Protein AF-A0A7X2C2F8-F1 (afdb_monomer_lite)

Sequence (100 aa):
MNGELPEGWTSFALTHIGGVSGGKTPSKTNAAFWSSPDVPWISPKDMKRNMLDNSEDRISRIALDEASMVLYPAGSVLMVTRSGILQHTFPVALASPDFS

InterPro domains:
  IPR000055 Type I restriction modification DNA specificity domain [PF01420] (6-83)
  IPR044946 Type I restriction modification DNA specificity domain superfamily [G3DSA:3.90.220.20] (12-99)

Secondary structure (DSSP, 8-state):
--PPPPTT-----GGGTS---------TT-GGGTSS--EEE--TTT-SSSEES--SEEE-HHHHHHS---PBPTTPEEE--SSGGGGT---EEEESS-B-

Structure (mmCIF, N/CA/C/O backbone):
data_AF-A0A7X2C2F8-F1
#
_entry.id   AF-A0A7X2C2F8-F1
#
loop_
_atom_site.group_PDB
_atom_site.id
_atom_site.type_symbol
_atom_site.label_atom_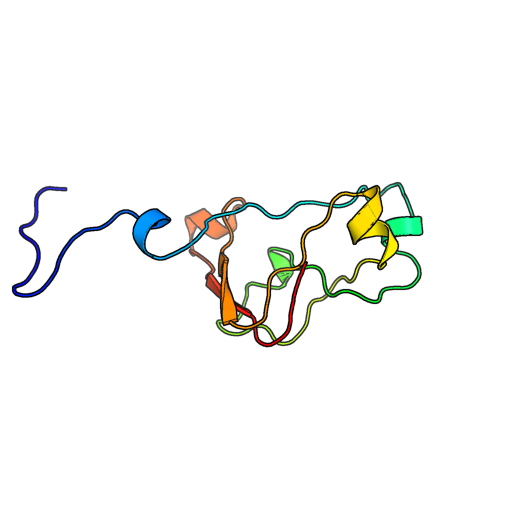id
_atom_site.label_alt_id
_atom_site.label_comp_id
_atom_site.label_asym_id
_atom_site.label_entity_id
_atom_site.label_seq_id
_atom_site.pdbx_PDB_ins_code
_atom_site.Cartn_x
_atom_site.Cartn_y
_atom_site.Cartn_z
_atom_site.occupancy
_atom_site.B_iso_or_equiv
_atom_site.auth_seq_id
_atom_site.auth_comp_id
_atom_site.auth_asym_id
_atom_site.auth_atom_id
_atom_site.pdbx_PDB_model_num
ATOM 1 N N . MET A 1 1 ? -2.947 -2.780 28.902 1.00 45.81 1 MET A N 1
ATOM 2 C CA . MET A 1 1 ? -4.287 -2.207 28.670 1.00 45.81 1 MET A CA 1
ATOM 3 C C . MET A 1 1 ? -5.281 -3.225 29.195 1.00 45.81 1 MET A C 1
ATOM 5 O O . MET A 1 1 ? -5.469 -4.229 28.530 1.00 45.81 1 MET A O 1
ATOM 9 N N . ASN A 1 2 ? -5.831 -3.022 30.392 1.00 51.34 2 ASN A N 1
ATOM 10 C CA . ASN A 1 2 ? -6.792 -3.953 31.000 1.00 51.34 2 ASN A CA 1
ATOM 11 C C . ASN A 1 2 ? -8.086 -3.190 31.308 1.00 51.34 2 ASN A C 1
ATOM 13 O O . ASN A 1 2 ? -8.421 -2.976 32.468 1.00 51.34 2 ASN A O 1
ATOM 17 N N . GLY A 1 3 ? -8.747 -2.690 30.264 1.00 72.38 3 GLY A N 1
ATOM 18 C CA . GLY A 1 3 ? -10.132 -2.238 30.367 1.00 72.38 3 GLY A CA 1
ATOM 19 C C . GLY A 1 3 ? -11.039 -3.390 29.958 1.00 72.38 3 GLY A C 1
ATOM 20 O O . GLY A 1 3 ? -10.753 -4.046 28.955 1.00 72.38 3 GLY A O 1
ATOM 21 N N . GLU A 1 4 ? -12.090 -3.656 30.730 1.00 85.19 4 GLU A N 1
ATOM 22 C CA . GLU A 1 4 ? -13.162 -4.543 30.280 1.00 85.19 4 GLU A CA 1
ATOM 23 C C . GLU A 1 4 ? -13.769 -3.976 28.989 1.00 85.19 4 GLU A C 1
ATOM 25 O O . GLU A 1 4 ? -13.958 -2.763 28.852 1.00 85.19 4 GLU A O 1
ATOM 30 N N . LEU A 1 5 ? -14.004 -4.849 28.007 1.00 90.75 5 LEU A N 1
ATOM 31 C CA . LEU A 1 5 ? -14.649 -4.455 26.757 1.00 90.75 5 LEU A CA 1
ATOM 32 C C . LEU A 1 5 ? -16.131 -4.136 27.023 1.00 90.75 5 LEU A C 1
ATOM 34 O O . LEU A 1 5 ? -16.723 -4.746 27.916 1.00 90.75 5 LEU A O 1
ATOM 38 N N . PRO A 1 6 ? -16.751 -3.222 26.254 1.00 94.25 6 PRO A N 1
ATOM 39 C CA . PRO A 1 6 ? -18.184 -2.966 26.364 1.00 94.25 6 PRO A CA 1
ATOM 40 C C . PRO A 1 6 ? -19.023 -4.233 26.150 1.00 94.25 6 PRO A C 1
ATOM 42 O O . PRO A 1 6 ? -18.611 -5.161 25.451 1.00 94.25 6 PRO A O 1
ATOM 45 N N . GLU A 1 7 ? -20.235 -4.251 26.703 1.00 93.88 7 GLU A N 1
ATOM 46 C CA . GLU A 1 7 ? -21.179 -5.352 26.493 1.00 93.88 7 GLU A CA 1
ATOM 47 C C . GLU A 1 7 ? -21.430 -5.587 24.990 1.00 93.88 7 GLU A C 1
ATOM 49 O O . GLU A 1 7 ? -21.620 -4.648 24.214 1.0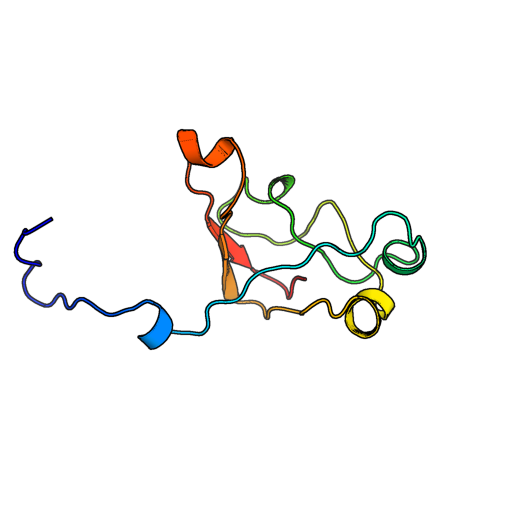0 93.88 7 GLU A O 1
ATOM 54 N N . GLY A 1 8 ? -21.380 -6.853 24.566 1.00 94.00 8 GLY A N 1
ATOM 55 C CA . GLY A 1 8 ? -21.532 -7.260 23.164 1.00 94.00 8 GLY A CA 1
ATOM 56 C C . GLY A 1 8 ? -20.262 -7.165 22.309 1.00 94.00 8 GLY A C 1
ATOM 57 O O . GLY A 1 8 ? -20.280 -7.606 21.160 1.00 94.00 8 GLY A O 1
ATOM 58 N N . TRP A 1 9 ? -19.152 -6.639 22.839 1.00 93.69 9 TRP A N 1
ATOM 59 C CA . TRP A 1 9 ? -17.878 -6.595 22.121 1.00 93.69 9 TRP A CA 1
ATOM 60 C C . TRP A 1 9 ? -17.044 -7.845 22.383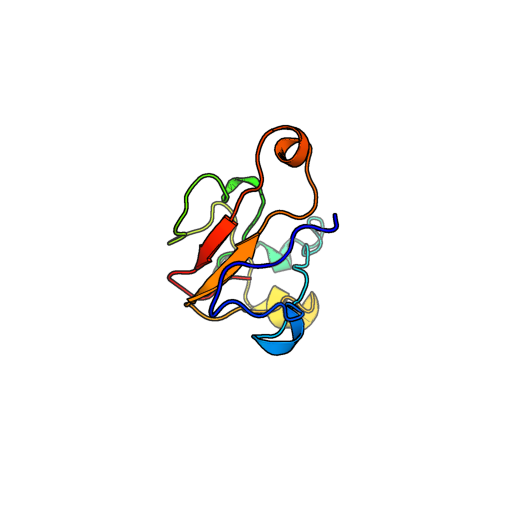 1.00 93.69 9 TRP A C 1
ATOM 62 O O . TRP A 1 9 ? -17.016 -8.395 23.481 1.00 93.69 9 TRP A O 1
ATOM 72 N N . THR A 1 10 ? -16.305 -8.266 21.362 1.00 92.38 10 THR A N 1
ATOM 73 C CA . THR A 1 10 ? -15.311 -9.329 21.479 1.00 92.38 10 THR A CA 1
ATOM 74 C C . THR A 1 10 ? -14.013 -8.887 20.824 1.00 92.38 10 THR A C 1
ATOM 76 O O . THR A 1 10 ? -14.024 -8.183 19.811 1.00 92.38 10 THR A O 1
ATOM 79 N N . SER A 1 11 ? -12.885 -9.264 21.419 1.00 91.81 11 SER A N 1
ATOM 80 C CA . SER A 1 11 ? -11.579 -9.055 20.811 1.00 91.81 11 SER A CA 1
ATOM 81 C C . SER A 1 11 ? -11.233 -10.240 19.921 1.00 91.81 11 SER A C 1
ATOM 83 O O . SER A 1 11 ? -11.394 -11.404 20.283 1.00 91.81 11 SER A O 1
ATOM 85 N N . PHE A 1 12 ? -10.715 -9.940 18.739 1.00 91.62 12 PHE A N 1
ATOM 86 C CA . PHE A 1 12 ? -10.178 -10.939 17.831 1.00 91.62 12 PHE A CA 1
ATOM 87 C C . PHE A 1 12 ? -8.922 -10.391 17.160 1.00 91.62 12 PHE A C 1
ATOM 89 O O . PHE A 1 12 ? -8.730 -9.180 17.040 1.00 91.62 12 PHE A O 1
ATOM 96 N N . ALA A 1 13 ? -8.045 -11.296 16.732 1.00 91.25 13 ALA A N 1
ATOM 97 C CA . ALA A 1 13 ? -6.898 -10.921 15.923 1.00 91.25 13 ALA A CA 1
ATOM 98 C C . ALA A 1 13 ? -7.372 -10.501 14.526 1.00 91.25 13 ALA A C 1
ATOM 100 O O . ALA A 1 13 ? -8.290 -11.110 13.981 1.00 91.25 13 ALA A O 1
ATOM 101 N N . LEU A 1 14 ? -6.711 -9.519 13.905 1.00 88.75 14 LEU A N 1
ATOM 102 C CA . LEU A 1 14 ? -7.003 -9.122 12.517 1.00 88.75 14 LEU A CA 1
ATOM 103 C C . LEU A 1 14 ? -6.981 -10.317 11.550 1.00 88.75 14 LEU A C 1
ATOM 105 O O . LEU A 1 14 ? -7.777 -10.386 10.622 1.00 88.75 14 LEU A O 1
ATOM 109 N N . THR A 1 15 ? -6.130 -11.305 11.825 1.00 90.69 15 THR A N 1
ATOM 110 C CA . THR A 1 15 ? -6.032 -12.555 11.062 1.00 90.69 15 THR A CA 1
ATOM 111 C C . THR A 1 15 ? -7.301 -13.411 11.092 1.00 90.69 15 THR A C 1
ATOM 113 O O . THR A 1 15 ? -7.421 -14.326 10.287 1.00 90.69 15 THR A O 1
ATOM 116 N N . HIS A 1 16 ? -8.249 -13.149 12.000 1.00 92.38 16 HIS A N 1
ATOM 117 C CA . HIS A 1 16 ? -9.541 -13.842 12.047 1.00 92.38 16 HIS A CA 1
ATOM 118 C C . HIS A 1 16 ? -10.582 -13.241 11.093 1.00 92.38 16 HIS A C 1
ATOM 120 O O . HIS A 1 16 ? -11.548 -13.922 10.764 1.00 92.38 16 HIS A O 1
ATOM 126 N N . ILE A 1 17 ? -10.407 -11.988 10.657 1.00 88.94 17 ILE A N 1
ATOM 127 C CA . ILE A 1 17 ? -11.357 -11.296 9.766 1.00 88.94 17 ILE A CA 1
ATOM 128 C C . ILE A 1 17 ? -10.846 -11.142 8.334 1.00 88.94 17 ILE A C 1
ATOM 130 O O . ILE A 1 17 ? -11.613 -10.768 7.450 1.00 88.94 17 ILE A O 1
ATOM 134 N N . GLY A 1 18 ? -9.570 -11.431 8.083 1.00 87.38 18 GLY A N 1
ATOM 135 C CA . GLY A 1 18 ? -9.003 -11.351 6.746 1.00 87.38 18 GLY A CA 1
ATOM 136 C C . GLY A 1 18 ? -7.508 -11.637 6.696 1.00 87.38 18 GLY A C 1
ATOM 137 O O . GLY A 1 18 ? -6.841 -11.831 7.714 1.00 87.38 18 GLY A O 1
ATOM 138 N N . GLY A 1 19 ? -6.985 -11.659 5.472 1.00 89.75 19 GLY A N 1
ATOM 139 C CA . GLY A 1 19 ? -5.551 -11.716 5.223 1.00 89.75 19 GLY A CA 1
ATOM 140 C C . GLY A 1 19 ? -4.900 -10.353 5.447 1.00 89.75 19 GLY A C 1
ATOM 141 O O . GLY A 1 19 ? -5.458 -9.322 5.083 1.00 89.75 19 GLY A O 1
ATOM 142 N N . VAL A 1 20 ? -3.697 -10.357 6.018 1.00 90.94 20 VAL A N 1
ATOM 143 C CA . VAL A 1 20 ? -2.834 -9.175 6.090 1.00 90.94 20 VAL A CA 1
ATOM 144 C C . VAL A 1 20 ? -1.584 -9.467 5.277 1.00 90.94 20 VAL A C 1
ATOM 146 O O . VAL A 1 20 ? -0.894 -10.457 5.523 1.00 90.94 20 VAL A O 1
ATOM 149 N N . SER A 1 21 ? -1.280 -8.601 4.320 1.00 92.69 21 SER A N 1
ATOM 150 C CA . SER A 1 21 ? -0.103 -8.719 3.464 1.00 92.69 21 SER A CA 1
ATOM 151 C C . SER A 1 21 ? 0.567 -7.363 3.274 1.00 92.69 21 SER A C 1
ATOM 153 O O . SER A 1 21 ? -0.038 -6.304 3.435 1.00 92.69 21 SER A O 1
ATOM 155 N N . GLY A 1 22 ? 1.864 -7.400 2.975 1.00 92.19 22 GLY A N 1
ATOM 156 C CA . GLY A 1 22 ? 2.635 -6.207 2.647 1.00 92.19 22 GLY A CA 1
ATOM 157 C C . GLY A 1 22 ? 2.598 -5.897 1.153 1.00 92.19 22 GLY A C 1
ATOM 158 O O . GLY A 1 22 ? 2.512 -6.800 0.320 1.00 92.19 22 GLY A O 1
ATOM 159 N N . GLY A 1 23 ? 2.732 -4.616 0.820 1.00 91.62 23 GLY A N 1
ATOM 160 C CA . GLY A 1 23 ? 3.089 -4.188 -0.529 1.00 91.62 23 GLY A CA 1
ATOM 161 C C . GLY A 1 23 ? 4.569 -4.438 -0.833 1.00 91.62 23 GLY A C 1
ATOM 162 O O . GLY A 1 23 ? 5.380 -4.709 0.061 1.00 91.62 23 GLY A O 1
ATOM 163 N N . LYS A 1 24 ? 4.927 -4.314 -2.109 1.00 93.88 24 LYS A N 1
ATOM 164 C CA . LYS A 1 24 ? 6.312 -4.355 -2.592 1.00 93.88 24 LYS A CA 1
ATOM 165 C C . LYS A 1 24 ? 6.625 -3.075 -3.356 1.00 93.88 24 LYS A C 1
ATOM 167 O O . LYS A 1 24 ? 5.727 -2.347 -3.766 1.00 93.88 24 LYS A O 1
ATOM 172 N N . THR A 1 25 ? 7.911 -2.814 -3.544 1.00 94.94 25 THR A N 1
ATOM 173 C CA . THR A 1 25 ? 8.385 -1.726 -4.399 1.00 94.94 25 THR A CA 1
ATOM 174 C C . THR A 1 25 ? 9.120 -2.361 -5.573 1.00 94.94 25 THR A C 1
ATOM 176 O O . THR A 1 25 ? 10.156 -2.991 -5.333 1.00 94.94 25 THR A O 1
ATOM 179 N N . PRO A 1 26 ? 8.634 -2.221 -6.820 1.00 94.94 26 PRO A N 1
ATOM 180 C CA . PRO A 1 26 ? 9.385 -2.676 -7.980 1.00 94.94 26 PRO A CA 1
ATOM 181 C C . PRO A 1 26 ? 10.726 -1.944 -8.043 1.00 94.94 26 PRO A C 1
ATOM 183 O O . PRO A 1 26 ? 10.843 -0.788 -7.622 1.00 94.94 26 PRO A O 1
ATOM 186 N N . SER A 1 27 ? 11.753 -2.594 -8.591 1.00 96.75 27 SER A N 1
ATOM 187 C CA . SER A 1 27 ? 13.046 -1.932 -8.768 1.00 96.75 27 SER A CA 1
ATOM 188 C C . SER A 1 27 ? 12.889 -0.679 -9.632 1.00 96.75 27 SER A C 1
ATOM 190 O O . SER A 1 27 ? 12.452 -0.759 -10.778 1.00 96.75 27 SER A O 1
ATOM 192 N N . LYS A 1 28 ? 13.272 0.487 -9.100 1.00 94.69 28 LYS A N 1
ATOM 193 C CA . LYS A 1 28 ? 13.234 1.760 -9.840 1.00 94.69 28 LYS A CA 1
ATOM 194 C C . LYS A 1 28 ? 14.279 1.843 -10.950 1.00 94.69 28 LYS A C 1
ATOM 196 O O . LYS A 1 28 ? 14.142 2.658 -11.852 1.00 94.69 28 LYS A O 1
ATOM 201 N N . THR A 1 29 ? 15.323 1.019 -10.885 1.00 96.94 29 THR A N 1
ATOM 202 C CA . THR A 1 29 ? 16.369 0.974 -11.914 1.00 96.94 29 THR A CA 1
ATOM 203 C C . THR A 1 29 ? 15.978 0.104 -13.103 1.00 96.94 29 THR A C 1
ATOM 205 O O . THR A 1 29 ? 16.539 0.279 -14.182 1.00 96.94 29 THR A O 1
ATOM 208 N N . ASN A 1 30 ? 15.008 -0.805 -12.942 1.00 97.12 30 ASN A N 1
ATOM 209 C CA . ASN A 1 30 ? 14.457 -1.552 -14.064 1.00 97.12 30 ASN A CA 1
ATOM 210 C C . ASN A 1 30 ? 13.309 -0.757 -14.695 1.00 97.12 30 ASN A C 1
ATOM 212 O O . ASN A 1 30 ? 12.162 -0.834 -14.254 1.00 97.12 30 ASN A O 1
ATOM 216 N N . ALA A 1 31 ? 13.627 -0.005 -15.748 1.00 97.00 31 ALA A N 1
ATOM 217 C CA . ALA A 1 31 ? 12.658 0.821 -16.457 1.00 97.00 31 ALA A CA 1
ATOM 218 C C . ALA A 1 31 ? 11.458 0.019 -16.993 1.00 97.00 31 ALA A C 1
ATOM 220 O O . ALA A 1 31 ? 10.367 0.577 -17.053 1.00 97.00 31 ALA A O 1
ATOM 221 N N . ALA A 1 32 ? 11.613 -1.276 -17.304 1.00 97.38 32 ALA A N 1
ATOM 222 C CA . ALA A 1 32 ? 10.528 -2.120 -17.812 1.00 97.38 32 ALA A CA 1
ATOM 223 C C . ALA A 1 32 ? 9.329 -2.211 -16.847 1.00 97.38 32 ALA A C 1
ATOM 225 O O . ALA A 1 32 ? 8.188 -2.354 -17.285 1.00 97.38 32 ALA A O 1
ATOM 226 N N . PHE A 1 33 ? 9.567 -2.081 -15.536 1.00 97.62 33 PHE A N 1
ATOM 227 C CA . PHE A 1 33 ? 8.513 -2.118 -14.514 1.00 97.62 33 PHE A CA 1
ATOM 228 C C . PHE A 1 33 ? 7.679 -0.836 -14.447 1.00 97.62 33 PHE A C 1
ATOM 230 O O . PHE A 1 33 ? 6.589 -0.852 -13.886 1.00 97.62 33 PHE A O 1
ATOM 237 N N . TRP A 1 34 ? 8.171 0.257 -15.028 1.00 96.94 34 TRP A N 1
ATOM 238 C CA . TRP A 1 34 ? 7.546 1.584 -14.973 1.00 96.94 34 TRP A CA 1
ATOM 239 C C . TRP A 1 34 ? 7.163 2.103 -16.366 1.00 96.94 34 TRP A C 1
ATOM 241 O O . TRP A 1 34 ? 6.277 2.941 -16.506 1.00 96.94 34 TRP A O 1
ATOM 251 N N . SER A 1 35 ? 7.812 1.597 -17.418 1.00 90.12 35 SER A N 1
ATOM 252 C CA . SER A 1 35 ? 7.461 1.857 -18.813 1.00 90.12 35 SER A CA 1
ATOM 253 C C . SER A 1 35 ? 6.143 1.172 -19.172 1.00 90.12 35 SER A C 1
ATOM 255 O O . SER A 1 35 ? 5.921 0.041 -18.757 1.00 90.12 35 SER A O 1
ATOM 257 N N . SER A 1 36 ? 5.300 1.801 -19.992 1.00 91.19 36 SER A N 1
ATOM 258 C CA . SER A 1 36 ? 3.932 1.321 -20.280 1.00 91.19 36 SER A CA 1
ATOM 259 C C . SER A 1 36 ? 3.058 1.198 -19.012 1.00 91.19 36 SER A C 1
ATOM 261 O O . SER A 1 36 ? 2.613 0.100 -18.672 1.00 91.19 36 SER A O 1
ATOM 263 N N . PRO A 1 37 ? 2.837 2.313 -18.288 1.00 90.88 37 PRO A N 1
ATOM 264 C CA . PRO A 1 37 ? 2.116 2.336 -17.013 1.00 90.88 37 PRO A CA 1
ATOM 265 C C . PRO A 1 37 ? 0.644 1.909 -17.153 1.00 90.88 37 PRO A C 1
ATOM 267 O O . PRO A 1 37 ? -0.172 2.656 -17.696 1.00 90.88 37 PRO A O 1
ATOM 270 N N . ASP A 1 38 ? 0.281 0.747 -16.605 1.00 95.94 38 ASP A N 1
ATOM 271 C CA . ASP A 1 38 ? -1.066 0.164 -16.743 1.00 95.94 38 ASP A CA 1
ATOM 272 C C . ASP A 1 38 ? -1.745 -0.127 -15.395 1.00 95.94 38 ASP A C 1
ATOM 274 O O . ASP A 1 38 ? -2.926 0.168 -15.208 1.00 95.94 38 ASP A O 1
ATOM 278 N N . VAL A 1 39 ? -0.995 -0.648 -14.425 1.00 97.38 39 VAL A N 1
ATOM 279 C CA . VAL A 1 39 ? -1.523 -1.030 -13.112 1.00 97.38 39 VAL A CA 1
ATOM 280 C C . VAL A 1 39 ? -1.249 0.096 -12.116 1.00 97.38 39 VAL A C 1
ATOM 282 O O . VAL A 1 39 ? -0.092 0.494 -11.966 1.00 97.38 39 VAL A O 1
ATOM 285 N N . PRO A 1 40 ? -2.264 0.636 -11.426 1.00 97.50 40 PRO A N 1
ATOM 286 C CA . PRO A 1 40 ? -2.031 1.653 -10.414 1.00 97.50 40 PRO A CA 1
ATOM 287 C C . PRO A 1 40 ? -1.286 1.056 -9.214 1.00 97.50 40 PRO A C 1
ATOM 289 O O . PRO A 1 40 ? -1.664 -0.001 -8.710 1.00 97.50 40 PRO A O 1
ATOM 292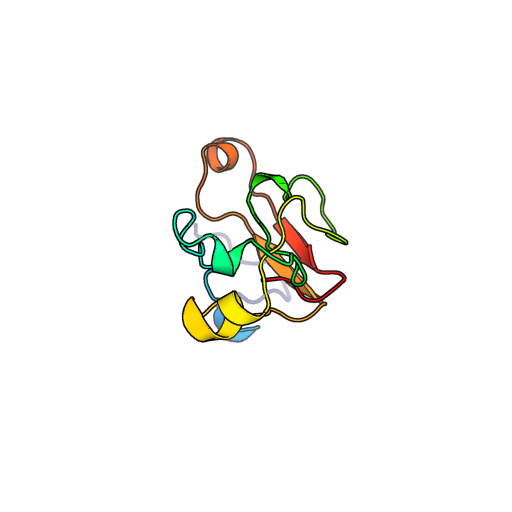 N N . TRP A 1 41 ? -0.207 1.715 -8.786 1.00 97.88 41 TRP A N 1
ATOM 293 C CA . TRP A 1 41 ? 0.663 1.257 -7.703 1.00 97.88 41 TRP A CA 1
ATOM 294 C C . TRP A 1 41 ? 0.630 2.257 -6.551 1.00 97.88 41 TRP A C 1
ATOM 296 O O . TRP A 1 41 ? 0.991 3.424 -6.723 1.00 97.88 41 TRP A O 1
ATOM 306 N N . ILE A 1 42 ? 0.174 1.811 -5.383 1.00 97.25 42 ILE A N 1
ATOM 307 C CA . ILE A 1 42 ? -0.078 2.693 -4.245 1.00 97.25 42 ILE A CA 1
ATOM 308 C C . ILE A 1 42 ? 1.187 2.922 -3.429 1.00 97.25 42 ILE A C 1
ATOM 310 O O . ILE A 1 42 ? 1.902 2.004 -3.021 1.00 97.25 42 ILE A O 1
ATOM 314 N N . SER A 1 43 ? 1.415 4.191 -3.106 1.00 95.38 43 SER A N 1
ATOM 315 C CA . SER A 1 43 ? 2.482 4.644 -2.228 1.00 95.38 43 SER A CA 1
ATOM 316 C C . SER A 1 43 ? 1.923 5.463 -1.055 1.00 95.38 43 SER A C 1
ATOM 318 O O . SER A 1 43 ? 0.785 5.934 -1.090 1.00 95.38 43 SER A O 1
ATOM 320 N N . PRO A 1 44 ? 2.725 5.746 -0.011 1.00 94.25 44 PRO A N 1
ATOM 321 C CA . PRO A 1 44 ? 2.300 6.650 1.059 1.00 94.25 44 PRO A CA 1
ATOM 322 C C . PRO A 1 44 ? 1.909 8.063 0.591 1.00 94.25 44 PRO A C 1
ATOM 324 O O . PRO A 1 44 ? 1.251 8.778 1.344 1.00 94.25 44 PRO A O 1
ATOM 327 N N . LYS A 1 45 ? 2.305 8.492 -0.619 1.00 94.06 45 LYS A N 1
ATOM 328 C CA . LYS A 1 45 ? 1.927 9.805 -1.168 1.00 94.06 45 LYS A CA 1
ATOM 329 C C . LYS A 1 45 ? 0.428 9.892 -1.471 1.00 94.06 45 LYS A C 1
ATOM 331 O O . LYS A 1 45 ? -0.150 10.971 -1.320 1.00 94.06 45 LYS A O 1
ATOM 336 N N . ASP A 1 46 ? -0.168 8.762 -1.853 1.00 96.06 46 ASP A N 1
ATOM 337 C CA . ASP A 1 46 ? -1.570 8.628 -2.260 1.00 96.06 46 ASP A CA 1
ATOM 338 C C . ASP A 1 46 ? -2.516 8.601 -1.047 1.00 96.06 46 ASP A C 1
ATOM 340 O O . ASP A 1 46 ? -3.673 9.007 -1.127 1.00 96.06 46 ASP A O 1
ATOM 344 N N . MET A 1 47 ? -1.999 8.211 0.123 1.00 95.50 47 MET A N 1
ATOM 345 C CA . MET A 1 47 ? -2.743 7.920 1.358 1.00 95.50 47 MET A CA 1
ATOM 346 C C . MET A 1 47 ? -3.204 9.172 2.131 1.00 95.50 47 MET A C 1
ATOM 348 O O . MET A 1 47 ? -3.134 9.229 3.357 1.00 95.50 47 MET A O 1
ATOM 352 N N . LYS A 1 48 ? -3.663 10.205 1.423 1.00 91.62 48 LYS A N 1
ATOM 353 C CA . LYS A 1 48 ? -4.166 11.470 2.000 1.00 91.62 48 LYS A CA 1
ATOM 354 C C . LYS A 1 48 ? -5.696 11.550 2.026 1.00 91.62 48 LYS A C 1
ATOM 356 O O . LYS A 1 48 ? -6.247 12.601 2.345 1.00 91.62 48 LYS A O 1
ATOM 361 N N . ARG A 1 49 ? -6.382 10.473 1.634 1.00 94.62 49 ARG A N 1
ATOM 362 C CA . ARG A 1 49 ? -7.844 10.377 1.521 1.00 94.62 49 ARG A CA 1
ATOM 363 C C . ARG A 1 49 ? -8.319 9.027 2.051 1.00 94.62 49 ARG A C 1
ATOM 365 O O . ARG A 1 49 ? -7.572 8.059 2.006 1.00 94.62 49 ARG A O 1
ATOM 372 N N . ASN A 1 50 ? -9.578 8.962 2.483 1.00 96.25 50 ASN A N 1
ATOM 373 C CA . ASN A 1 50 ? -10.179 7.738 3.031 1.00 96.25 50 ASN A CA 1
ATOM 374 C C . ASN A 1 50 ? -10.605 6.730 1.952 1.00 96.25 50 ASN A C 1
ATOM 376 O O . ASN A 1 50 ? -10.857 5.573 2.266 1.00 96.25 50 ASN A O 1
ATOM 380 N N . MET A 1 51 ? -10.718 7.162 0.696 1.00 97.81 51 MET A N 1
ATOM 381 C CA . MET A 1 51 ? -11.061 6.310 -0.438 1.00 97.81 51 MET A CA 1
ATOM 382 C C . MET A 1 51 ? -10.147 6.656 -1.608 1.00 97.81 51 MET A C 1
ATOM 384 O O . MET A 1 51 ? -9.938 7.837 -1.902 1.00 97.81 51 MET A O 1
ATOM 388 N N . LEU A 1 52 ? -9.581 5.624 -2.225 1.00 98.00 52 LEU A N 1
ATOM 389 C CA . LEU A 1 52 ? -8.640 5.734 -3.330 1.00 98.00 52 LEU A CA 1
ATOM 390 C C . LEU A 1 52 ? -9.302 5.242 -4.606 1.00 98.00 52 LEU A C 1
ATOM 392 O O . LEU A 1 52 ? -9.840 4.137 -4.657 1.00 98.00 52 LEU A O 1
ATOM 396 N N . ASP A 1 53 ? -9.264 6.083 -5.625 1.00 97.25 53 ASP A N 1
ATOM 397 C CA . ASP A 1 53 ? -9.798 5.845 -6.962 1.00 97.25 53 ASP A CA 1
ATOM 398 C C . ASP A 1 53 ? -8.697 5.836 -8.033 1.00 97.25 53 ASP A C 1
ATOM 400 O O . ASP A 1 53 ? -8.908 5.324 -9.130 1.00 97.25 53 ASP A O 1
ATOM 404 N N . ASN A 1 54 ? -7.510 6.352 -7.706 1.00 96.44 54 ASN A N 1
ATOM 405 C CA . ASN A 1 54 ? -6.329 6.340 -8.556 1.00 96.44 54 ASN A CA 1
ATOM 406 C C . ASN A 1 54 ? -5.035 6.401 -7.719 1.00 96.44 54 ASN A C 1
ATOM 408 O O . ASN A 1 54 ? -5.078 6.618 -6.506 1.00 96.44 54 ASN A O 1
ATOM 412 N N . SER A 1 55 ? -3.892 6.249 -8.386 1.00 97.19 55 SER A N 1
ATOM 413 C CA . SER A 1 55 ? -2.548 6.438 -7.837 1.00 97.19 55 SER A CA 1
ATOM 414 C C . SER A 1 55 ? -1.755 7.460 -8.659 1.00 97.19 55 SER A C 1
ATOM 416 O O . SER A 1 55 ? -2.015 7.653 -9.850 1.00 97.19 55 SER A O 1
ATOM 418 N N . GLU A 1 56 ? -0.786 8.124 -8.029 1.00 96.88 56 GLU A N 1
ATOM 419 C CA . GLU A 1 56 ? 0.164 9.017 -8.709 1.00 96.88 56 GLU A CA 1
ATOM 420 C C . GLU A 1 56 ? 1.061 8.233 -9.678 1.00 96.88 56 GLU A C 1
ATOM 422 O O . GLU A 1 56 ? 1.223 8.615 -10.836 1.00 96.88 56 GLU A O 1
ATOM 427 N N . ASP A 1 57 ? 1.605 7.112 -9.205 1.00 97.31 57 ASP A N 1
ATOM 428 C CA . ASP A 1 57 ? 2.517 6.254 -9.951 1.00 97.31 57 ASP A CA 1
ATOM 429 C C . ASP A 1 57 ? 1.791 4.980 -10.423 1.00 97.31 57 ASP A C 1
ATOM 431 O O . ASP A 1 57 ? 0.897 4.453 -9.756 1.00 97.31 57 ASP A O 1
ATOM 435 N N . ARG A 1 58 ? 2.176 4.455 -11.589 1.00 97.88 58 ARG A N 1
ATOM 436 C CA . ARG A 1 58 ? 1.632 3.211 -12.154 1.00 97.88 58 ARG A CA 1
ATOM 437 C C . ARG A 1 58 ? 2.777 2.331 -12.646 1.00 97.88 58 ARG A C 1
ATOM 439 O O . ARG A 1 58 ? 3.782 2.838 -13.145 1.00 97.88 58 ARG A O 1
ATOM 446 N N . ILE A 1 59 ? 2.606 1.023 -12.524 1.00 97.81 59 ILE A N 1
ATOM 447 C CA . ILE A 1 59 ? 3.569 0.008 -12.956 1.00 97.81 59 ILE A CA 1
ATOM 448 C C . ILE A 1 59 ? 3.066 -0.701 -14.214 1.00 97.81 59 ILE A C 1
ATOM 450 O O . ILE A 1 59 ? 1.880 -0.661 -14.557 1.00 97.81 59 ILE A O 1
ATOM 454 N N . SER A 1 60 ? 3.974 -1.345 -14.933 1.00 97.69 60 SER A N 1
ATOM 455 C CA . SER A 1 60 ? 3.629 -2.188 -16.075 1.00 97.69 60 SER A CA 1
ATOM 456 C C . SER A 1 60 ? 3.060 -3.530 -15.613 1.00 97.69 60 SER A C 1
ATOM 458 O O . SER A 1 60 ? 3.319 -3.977 -14.495 1.00 97.69 60 SER A O 1
ATOM 460 N N . ARG A 1 61 ? 2.331 -4.234 -16.488 1.00 96.44 61 ARG A N 1
ATOM 461 C CA . ARG A 1 61 ? 1.900 -5.614 -16.192 1.00 96.44 61 ARG A CA 1
ATOM 462 C C . ARG A 1 61 ? 3.073 -6.564 -15.969 1.00 96.44 61 ARG A C 1
ATOM 464 O O . ARG A 1 61 ? 2.969 -7.453 -15.140 1.00 96.44 61 ARG A O 1
ATOM 471 N N . ILE A 1 62 ? 4.201 -6.328 -16.642 1.00 96.88 62 ILE A N 1
ATOM 472 C CA . ILE A 1 62 ? 5.426 -7.124 -16.477 1.00 96.88 62 ILE A CA 1
ATOM 473 C C . ILE A 1 62 ? 5.912 -7.072 -15.022 1.00 96.88 62 ILE A C 1
ATOM 475 O O . ILE A 1 62 ? 6.432 -8.058 -14.512 1.00 96.88 62 ILE A O 1
ATOM 479 N N . ALA A 1 63 ? 5.696 -5.958 -14.313 1.00 97.12 63 ALA A N 1
ATOM 480 C CA . ALA A 1 63 ? 6.054 -5.859 -12.902 1.00 97.12 63 ALA A CA 1
ATOM 481 C C . ALA A 1 63 ? 5.253 -6.826 -12.006 1.00 97.12 63 ALA A C 1
ATOM 483 O O . ALA A 1 63 ? 5.790 -7.280 -10.995 1.00 97.12 63 ALA A O 1
ATOM 484 N N . LEU A 1 64 ? 4.009 -7.175 -12.361 1.00 95.75 64 LEU A N 1
ATOM 485 C CA . LEU A 1 64 ? 3.230 -8.189 -11.633 1.00 95.75 64 LEU A CA 1
ATOM 486 C C . LEU A 1 64 ? 3.958 -9.533 -11.627 1.00 95.75 64 LEU A C 1
ATOM 488 O O . LEU A 1 64 ? 4.163 -10.122 -10.566 1.00 95.75 64 LEU A O 1
ATOM 492 N N . ASP A 1 65 ? 4.446 -9.945 -12.792 1.00 94.50 65 ASP A N 1
ATOM 493 C CA . ASP A 1 65 ? 5.083 -11.245 -12.970 1.00 94.50 65 ASP A CA 1
ATOM 494 C C . ASP A 1 65 ? 6.551 -11.225 -12.505 1.00 94.50 65 ASP A C 1
ATOM 496 O O . ASP A 1 65 ? 6.961 -12.009 -11.645 1.00 94.50 65 ASP A O 1
ATOM 500 N N . GLU A 1 66 ? 7.353 -10.289 -13.017 1.00 96.62 66 GLU A N 1
ATOM 501 C CA . GLU A 1 66 ? 8.812 -10.283 -12.842 1.00 96.62 66 GLU A CA 1
ATOM 502 C C . GLU A 1 66 ? 9.284 -9.637 -11.532 1.00 96.62 66 GLU A C 1
ATOM 504 O O . GLU A 1 66 ? 10.315 -10.033 -10.986 1.00 96.62 66 GLU A O 1
ATOM 509 N N . ALA A 1 67 ? 8.548 -8.654 -10.999 1.00 95.00 67 ALA A N 1
ATOM 510 C CA . ALA A 1 67 ? 8.835 -8.063 -9.686 1.00 95.00 67 ALA A CA 1
ATOM 511 C C . ALA A 1 67 ? 7.981 -8.683 -8.567 1.00 95.00 67 ALA A C 1
ATOM 513 O O . ALA A 1 67 ? 8.053 -8.253 -7.409 1.00 95.00 67 ALA A O 1
ATOM 514 N N . SER A 1 68 ? 7.194 -9.716 -8.900 1.00 94.19 68 SER A N 1
ATOM 515 C CA . SER A 1 68 ? 6.280 -10.400 -7.983 1.00 94.19 68 SER A CA 1
ATOM 516 C C . SER A 1 68 ? 5.351 -9.424 -7.255 1.00 94.19 68 SER A C 1
ATOM 518 O O . SER A 1 68 ? 5.105 -9.580 -6.048 1.00 94.19 68 SER A O 1
ATOM 520 N N . MET A 1 69 ? 4.919 -8.379 -7.960 1.00 95.94 69 MET A N 1
ATOM 521 C CA . MET A 1 69 ? 3.952 -7.414 -7.454 1.00 95.94 69 MET A CA 1
ATOM 522 C C . MET A 1 69 ? 2.592 -8.102 -7.320 1.00 95.94 69 MET A C 1
ATOM 524 O O . MET A 1 69 ? 2.282 -9.042 -8.048 1.00 95.94 69 MET A O 1
ATOM 528 N N . VAL A 1 70 ? 1.799 -7.680 -6.343 1.00 95.50 70 VAL A N 1
ATOM 529 C CA . VAL A 1 70 ? 0.524 -8.328 -6.017 1.00 95.50 70 VAL A CA 1
ATOM 530 C C . VAL A 1 70 ? -0.587 -7.341 -6.292 1.00 95.50 70 VAL A C 1
ATOM 532 O O . VAL A 1 70 ? -0.500 -6.207 -5.83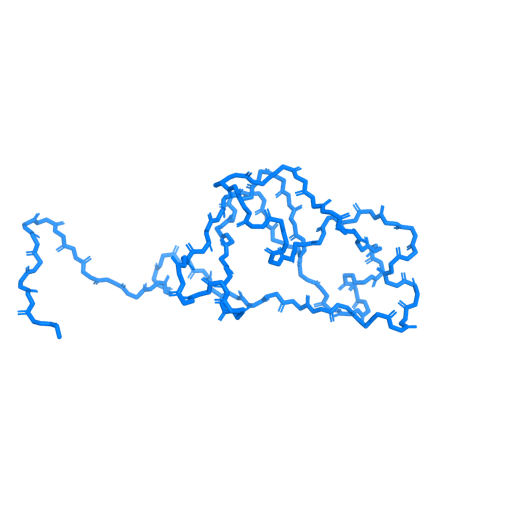9 1.00 95.50 70 VAL A O 1
ATOM 535 N N . LEU A 1 71 ? -1.624 -7.786 -6.997 1.00 96.31 71 LEU A N 1
ATOM 536 C CA . LEU A 1 71 ? -2.833 -7.004 -7.193 1.00 96.31 71 LEU A CA 1
ATOM 537 C C . LEU A 1 71 ? -3.825 -7.309 -6.068 1.00 96.31 71 LEU A C 1
ATOM 539 O O . LEU A 1 71 ? -4.228 -8.458 -5.873 1.00 96.31 71 LEU A O 1
ATOM 543 N N . TYR A 1 72 ? -4.206 -6.276 -5.330 1.00 96.75 72 TYR A N 1
ATOM 544 C CA . TYR A 1 72 ? -5.230 -6.335 -4.300 1.00 96.75 72 TYR A CA 1
ATOM 545 C C . TYR A 1 72 ? -6.568 -5.887 -4.879 1.00 96.75 72 TYR A C 1
ATOM 547 O O . TYR A 1 72 ? -6.612 -4.844 -5.535 1.00 96.75 72 TYR A O 1
ATOM 555 N N . PRO A 1 73 ? -7.654 -6.640 -4.639 1.00 96.62 73 PRO A N 1
ATOM 556 C CA . PRO A 1 73 ? -8.946 -6.326 -5.221 1.00 96.62 73 PRO A CA 1
ATOM 557 C C . PRO A 1 73 ? -9.550 -5.052 -4.622 1.00 96.62 73 PRO A C 1
ATOM 559 O O . PRO A 1 73 ? -9.286 -4.701 -3.462 1.00 96.62 73 PRO A O 1
ATOM 562 N N . ALA A 1 74 ? -10.432 -4.416 -5.386 1.00 98.00 74 ALA A N 1
ATOM 563 C CA . ALA A 1 74 ? -11.357 -3.402 -4.899 1.00 98.00 74 ALA A CA 1
ATOM 564 C C . ALA A 1 74 ? -12.039 -3.833 -3.584 1.00 98.00 74 ALA A C 1
ATOM 566 O O . ALA A 1 74 ? -12.388 -4.998 -3.383 1.00 98.00 74 ALA A O 1
ATOM 567 N N . GLY A 1 75 ? -12.225 -2.880 -2.671 1.00 97.00 75 GLY A N 1
ATOM 568 C CA . GLY A 1 75 ? -12.725 -3.118 -1.314 1.00 97.00 75 GLY A CA 1
ATOM 569 C C . GLY A 1 75 ? -11.643 -3.477 -0.290 1.00 97.00 75 GLY A C 1
ATOM 570 O O . GLY A 1 75 ? -11.946 -3.575 0.899 1.00 97.00 75 GLY A O 1
ATOM 571 N N . SER A 1 76 ? -10.382 -3.631 -0.707 1.00 96.75 76 SER A N 1
ATOM 572 C CA . SER A 1 76 ? -9.260 -3.817 0.220 1.00 96.75 76 SER A CA 1
ATOM 573 C C . SER A 1 76 ? -9.022 -2.576 1.088 1.00 96.75 76 SER A C 1
ATOM 575 O O . SER A 1 76 ? -9.111 -1.440 0.617 1.00 96.75 76 SER A O 1
ATOM 577 N N . VAL A 1 77 ? -8.662 -2.796 2.356 1.00 96.56 77 VAL A N 1
ATOM 578 C CA . VAL A 1 77 ? -8.227 -1.734 3.274 1.00 96.56 77 VAL A CA 1
ATOM 579 C C . VAL A 1 77 ? -6.713 -1.579 3.172 1.00 96.56 77 VAL A C 1
ATOM 581 O O . VAL A 1 77 ? -5.960 -2.503 3.477 1.00 96.56 77 VAL A O 1
ATOM 584 N N . LEU A 1 78 ? -6.268 -0.396 2.764 1.00 96.81 78 LEU A N 1
ATOM 585 C CA . LEU A 1 78 ? -4.862 -0.031 2.640 1.00 96.81 78 LEU A CA 1
ATOM 586 C C . LEU A 1 78 ? -4.450 0.815 3.842 1.00 96.81 78 LEU A C 1
ATOM 588 O O . LEU A 1 78 ? -5.207 1.669 4.299 1.00 96.81 78 LEU A O 1
ATOM 592 N N . MET A 1 79 ? -3.237 0.607 4.350 1.00 95.75 79 MET A N 1
ATOM 593 C CA . MET A 1 79 ? -2.704 1.377 5.474 1.00 95.75 79 MET A CA 1
ATOM 594 C C . MET A 1 79 ? -1.207 1.626 5.319 1.00 95.75 79 MET A C 1
ATOM 596 O O . MET A 1 79 ? -0.466 0.776 4.821 1.00 95.75 79 MET A O 1
ATOM 600 N N . VAL A 1 80 ? -0.738 2.783 5.787 1.00 95.88 80 VAL A N 1
ATOM 601 C CA . VAL A 1 80 ? 0.702 3.064 5.844 1.00 95.88 80 VAL A CA 1
ATOM 602 C C . VAL A 1 80 ? 1.278 2.427 7.104 1.00 95.88 80 VAL A C 1
ATOM 604 O O . VAL A 1 80 ? 0.828 2.702 8.209 1.00 95.88 80 VAL A O 1
ATOM 607 N N . THR A 1 81 ? 2.308 1.596 6.949 1.00 93.25 81 THR A N 1
ATOM 608 C CA . THR A 1 81 ? 2.985 0.921 8.077 1.00 93.25 81 THR A CA 1
ATOM 609 C C . THR A 1 81 ? 4.406 1.422 8.320 1.00 93.25 81 THR A C 1
ATOM 611 O O . THR A 1 81 ? 5.008 1.103 9.343 1.00 93.25 81 THR A O 1
ATOM 614 N N . ARG A 1 82 ? 4.958 2.224 7.397 1.00 89.00 82 ARG A N 1
ATOM 615 C CA . ARG A 1 82 ? 6.296 2.825 7.498 1.00 89.00 82 ARG A CA 1
ATOM 616 C C . ARG A 1 82 ? 6.299 4.212 6.865 1.00 89.00 82 ARG A C 1
ATOM 618 O O . ARG A 1 82 ? 6.064 4.328 5.668 1.00 89.00 82 ARG A O 1
ATOM 625 N N . SER A 1 83 ? 6.552 5.250 7.661 1.00 89.50 83 SER A N 1
ATOM 626 C CA . SER A 1 83 ? 6.835 6.636 7.242 1.00 89.50 83 SER A CA 1
ATOM 627 C C . SER A 1 83 ? 6.878 7.533 8.489 1.00 89.50 83 SER A C 1
ATOM 629 O O . SER A 1 83 ? 6.319 7.170 9.525 1.00 89.50 83 SER A O 1
ATOM 631 N N . GLY A 1 84 ? 7.489 8.720 8.390 1.00 90.38 84 GLY A N 1
ATOM 632 C CA . GLY A 1 84 ? 7.423 9.748 9.438 1.00 90.38 84 GLY A CA 1
ATOM 633 C C . GLY A 1 84 ? 5.995 10.231 9.735 1.00 90.38 84 GLY A C 1
ATOM 634 O O . GLY A 1 84 ? 5.731 10.689 10.841 1.00 90.38 84 GLY A O 1
ATOM 635 N N . ILE A 1 85 ? 5.049 10.043 8.802 1.00 89.06 85 ILE A N 1
ATOM 636 C CA . ILE A 1 85 ? 3.632 10.401 8.999 1.00 89.06 85 ILE A CA 1
ATOM 637 C C . ILE A 1 85 ? 3.005 9.705 10.217 1.00 89.06 85 ILE A C 1
ATOM 639 O O . ILE A 1 85 ? 2.143 10.287 10.867 1.00 89.06 85 ILE A O 1
ATOM 643 N N . LEU A 1 86 ? 3.492 8.510 10.575 1.00 93.00 86 LEU A N 1
ATOM 644 C CA . LEU A 1 86 ? 2.978 7.699 11.685 1.00 93.00 86 LEU A CA 1
ATOM 645 C C . LEU A 1 86 ? 3.174 8.330 13.065 1.00 93.00 86 LEU A C 1
ATOM 647 O O . LEU A 1 86 ? 2.525 7.915 14.019 1.00 93.00 86 LEU A O 1
ATOM 651 N N . GLN A 1 87 ? 4.024 9.352 13.173 1.00 92.38 87 GLN A N 1
ATOM 652 C CA . GLN A 1 87 ? 4.173 10.136 14.400 1.00 92.38 87 GLN A CA 1
ATOM 653 C C . GLN A 1 87 ? 2.965 11.044 14.672 1.00 92.38 87 GLN A C 1
ATOM 655 O O . GLN A 1 87 ? 2.775 11.494 15.800 1.00 92.38 87 GLN A O 1
ATOM 660 N N . HIS A 1 88 ? 2.160 11.329 13.648 1.00 90.81 88 HIS A N 1
ATOM 661 C CA . HIS A 1 88 ? 1.085 12.320 13.714 1.00 90.81 88 HIS A CA 1
ATOM 662 C C . HIS A 1 88 ? -0.255 11.781 13.219 1.00 90.81 88 HIS A C 1
ATOM 664 O O . HIS A 1 88 ? -1.308 12.307 13.573 1.00 90.81 88 HIS A O 1
ATOM 670 N N . THR A 1 89 ? -0.247 10.767 12.358 1.00 92.06 89 THR A N 1
ATOM 671 C CA . THR A 1 89 ? -1.451 10.244 11.713 1.00 92.06 89 THR A CA 1
ATOM 672 C C . THR A 1 89 ? -1.238 8.784 11.354 1.00 92.06 89 THR A C 1
ATOM 674 O O . THR A 1 89 ? -0.145 8.402 10.954 1.00 92.06 89 THR A O 1
ATOM 677 N N . PHE A 1 90 ? -2.290 7.973 11.447 1.00 94.25 90 PHE A N 1
ATOM 678 C CA . PHE A 1 90 ? -2.317 6.616 10.908 1.00 94.25 90 PHE A CA 1
ATOM 679 C C . PHE A 1 90 ? -3.188 6.597 9.643 1.00 94.25 90 PHE A C 1
ATOM 681 O O . PHE A 1 90 ? -4.412 6.527 9.756 1.00 94.25 90 PHE A O 1
ATOM 688 N N . PRO A 1 91 ? -2.599 6.740 8.441 1.00 96.12 91 PRO A N 1
ATOM 689 C CA . PRO A 1 91 ? -3.366 6.785 7.206 1.00 96.12 91 PRO A CA 1
ATOM 690 C C . PRO A 1 91 ? -3.946 5.416 6.863 1.00 96.12 91 PRO A C 1
ATOM 692 O O . PRO A 1 91 ? -3.208 4.430 6.771 1.00 96.12 91 PRO A O 1
ATOM 695 N N . VAL A 1 92 ? -5.252 5.397 6.614 1.00 96.94 92 VAL A N 1
ATOM 696 C CA . VAL A 1 92 ? -6.019 4.228 6.181 1.00 96.94 92 VAL A CA 1
ATOM 697 C C . VAL A 1 92 ? -6.951 4.656 5.054 1.00 96.94 92 VAL A C 1
ATOM 699 O O . VAL A 1 92 ? -7.532 5.740 5.121 1.00 96.94 92 VAL A O 1
ATOM 702 N N . ALA A 1 93 ? -7.093 3.823 4.027 1.00 97.88 93 ALA A N 1
ATOM 703 C CA . ALA A 1 93 ? -7.967 4.101 2.897 1.00 97.88 93 ALA A CA 1
ATOM 704 C C . ALA A 1 93 ? -8.621 2.833 2.337 1.00 97.88 93 ALA A C 1
ATOM 706 O O . ALA A 1 93 ? -8.048 1.748 2.410 1.00 97.88 93 ALA A O 1
ATOM 707 N N . LEU A 1 94 ? -9.807 2.985 1.749 1.00 98.06 94 LEU A N 1
ATOM 708 C CA . LEU A 1 94 ? -10.499 1.938 1.006 1.00 98.06 94 LEU A CA 1
ATOM 709 C C . LEU A 1 94 ? -10.131 2.003 -0.480 1.00 98.06 94 LEU A C 1
ATOM 711 O O . LEU A 1 94 ? -10.187 3.074 -1.089 1.00 98.06 94 LEU A O 1
ATOM 715 N N . ALA A 1 95 ? -9.781 0.863 -1.065 1.00 97.94 95 ALA A N 1
ATOM 716 C CA . ALA A 1 95 ? -9.542 0.735 -2.497 1.00 97.94 95 ALA A CA 1
ATOM 717 C C . ALA A 1 95 ? -10.869 0.703 -3.277 1.00 97.94 95 ALA A C 1
ATOM 719 O O . ALA A 1 95 ? -11.719 -0.141 -2.994 1.00 97.94 95 ALA A O 1
ATOM 720 N N . SER A 1 96 ? -11.048 1.592 -4.260 1.00 97.62 96 SER A N 1
ATOM 721 C CA . SER A 1 96 ? -12.225 1.570 -5.150 1.00 97.62 96 SER A CA 1
ATOM 722 C C . SER A 1 96 ? -12.005 0.674 -6.376 1.00 97.62 96 SER A C 1
ATOM 724 O O . SER A 1 96 ? -12.885 -0.135 -6.659 1.00 97.62 96 SER A O 1
ATOM 726 N N . PRO A 1 97 ? -10.869 0.770 -7.099 1.00 97.12 97 PRO A N 1
ATOM 727 C CA . PRO A 1 97 ? -10.423 -0.252 -8.041 1.00 97.12 97 PRO A CA 1
ATOM 728 C C . PRO A 1 97 ? -9.408 -1.211 -7.400 1.00 97.12 97 PRO A C 1
ATOM 730 O O . PRO A 1 97 ? -9.027 -1.066 -6.238 1.00 97.12 97 PRO A O 1
ATOM 733 N N . ASP A 1 98 ? -8.93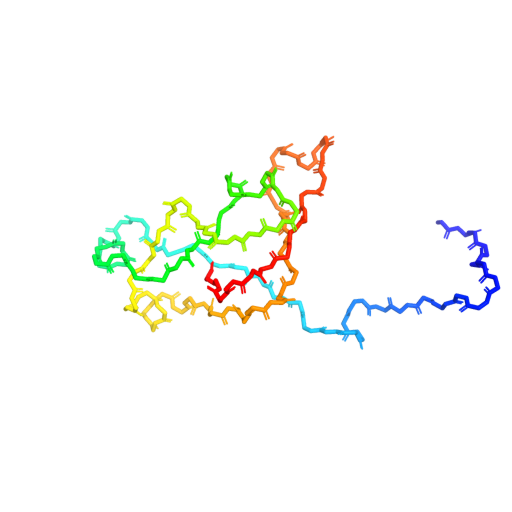3 -2.157 -8.202 1.00 97.69 98 ASP A N 1
ATOM 734 C CA . ASP A 1 98 ? -7.787 -2.990 -7.863 1.00 97.69 98 ASP A CA 1
ATOM 735 C C . ASP A 1 98 ? -6.488 -2.163 -7.886 1.00 97.69 98 ASP A C 1
ATOM 737 O O . ASP A 1 98 ? -6.273 -1.352 -8.794 1.00 97.69 98 ASP A O 1
ATOM 741 N N . PHE A 1 99 ? -5.602 -2.395 -6.917 1.00 97.12 99 PHE A N 1
ATOM 742 C CA . PHE A 1 99 ? -4.318 -1.697 -6.786 1.00 97.12 99 PHE A CA 1
ATOM 743 C C . PHE A 1 99 ? -3.168 -2.659 -6.519 1.00 97.12 99 PHE A C 1
ATOM 745 O O . PHE A 1 99 ? -3.347 -3.675 -5.847 1.00 97.12 99 PHE A O 1
ATOM 752 N N . SER A 1 100 ? -1.977 -2.307 -7.007 1.00 95.94 100 SER A N 1
ATOM 753 C CA . SER A 1 100 ? -0.719 -2.945 -6.612 1.00 95.94 100 SER A CA 1
ATOM 754 C C . SER A 1 100 ? -0.006 -2.211 -5.483 1.00 95.94 100 SER A C 1
ATOM 756 O O . SER A 1 100 ? -0.195 -0.984 -5.341 1.00 95.94 100 SER A O 1
#

Radius of gyration: 16.46 Å; chains: 1; bounding box: 38×26×51 Å

Foldseek 3Di:
DDDDDPPPDDDDDPVVVDDDDDFDDADPVPCQQQPPFDAAADDPVQLPDQEDPGHPGGTDPVCVVVVVGDKDAFQDKDWDPDDPCVVPDTGIHGYHGIHD

Organism: NCBI:txid1608996

pLDDT: mean 93.53, std 7.39, range [45.81, 98.06]